Protein AF-A0A9D6L7P1-F1 (afdb_monomer_lite)

pLDDT: mean 80.68, std 12.13, range [49.91, 94.75]

Radius of gyration: 12.54 Å; chains: 1; bounding box: 30×26×32 Å

Foldseek 3Di:
DPQQLDEDEEAELVSLVVCVVVVHAYEHQPEPPRPCVPHDHPHYHVDPVRVVVVSVVVVVVVVVVVD

Secondary structure (DSSP, 8-state):
--GGG-EEEESSHHHHHHHHHTT-EEEEE--TT--TTS---SEEESSHHHHHHHHHHHHHHHHHT--

Sequence (67 aa):
MDLERSWMVGDSWKDVEAARAAGCRIIFVAGAHADAGTCKPERVAASLAEAAEMILREMRRRTAASG

Structure (mmCIF, N/CA/C/O backbone):
data_AF-A0A9D6L7P1-F1
#
_entry.id   AF-A0A9D6L7P1-F1
#
loop_
_atom_site.group_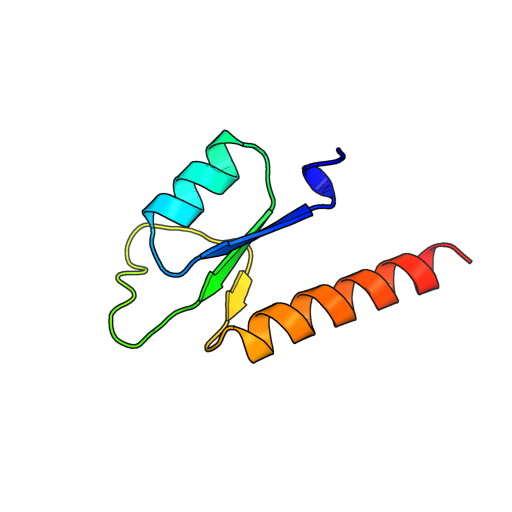PDB
_atom_site.id
_atom_site.type_symbol
_atom_site.label_atom_id
_atom_site.label_alt_id
_atom_site.label_comp_id
_atom_site.label_asym_id
_atom_site.label_entity_id
_atom_site.label_seq_id
_atom_site.pdbx_PDB_ins_code
_atom_site.Cartn_x
_atom_site.Cartn_y
_atom_site.Cartn_z
_atom_site.occupancy
_atom_site.B_iso_or_equiv
_atom_site.auth_seq_id
_atom_site.auth_comp_id
_atom_site.auth_asym_id
_atom_site.auth_atom_id
_atom_site.pdbx_PDB_model_num
ATOM 1 N N . MET A 1 1 ? -15.902 9.177 7.928 1.00 56.34 1 MET A N 1
ATOM 2 C CA . MET A 1 1 ? -15.064 8.137 7.297 1.00 56.34 1 MET A CA 1
ATOM 3 C C . MET A 1 1 ? -13.901 7.874 8.231 1.00 56.34 1 MET A C 1
ATOM 5 O O . MET A 1 1 ? -13.368 8.838 8.760 1.00 56.34 1 MET A O 1
ATOM 9 N N . ASP A 1 2 ? -13.577 6.610 8.490 1.00 67.44 2 ASP A N 1
ATOM 10 C CA . ASP A 1 2 ? -12.465 6.230 9.364 1.00 67.44 2 ASP A CA 1
ATOM 11 C C . ASP A 1 2 ? -11.270 5.848 8.482 1.00 67.44 2 ASP A C 1
ATOM 13 O O . ASP A 1 2 ? -11.227 4.770 7.878 1.00 67.44 2 ASP A O 1
ATOM 17 N N . LEU A 1 3 ? -10.361 6.805 8.314 1.00 65.19 3 LEU A N 1
ATOM 18 C CA . LEU A 1 3 ? -9.228 6.694 7.399 1.00 65.19 3 LEU A CA 1
ATOM 19 C C . LEU A 1 3 ? -8.190 5.681 7.901 1.00 65.19 3 LEU A C 1
ATOM 21 O O . LEU A 1 3 ? -7.553 5.016 7.090 1.00 65.19 3 LEU A O 1
ATOM 25 N N . GLU A 1 4 ? -8.117 5.453 9.214 1.00 67.00 4 GLU A N 1
ATOM 26 C CA . GLU A 1 4 ? -7.242 4.443 9.824 1.00 67.00 4 GLU A CA 1
ATOM 27 C C . GLU A 1 4 ? -7.698 3.009 9.500 1.00 67.00 4 GLU A C 1
ATOM 29 O O . GLU A 1 4 ? -6.911 2.055 9.532 1.00 67.00 4 GLU A O 1
ATOM 34 N N . ARG A 1 5 ? -8.982 2.833 9.161 1.00 74.44 5 ARG A N 1
ATOM 35 C CA . ARG A 1 5 ? -9.549 1.556 8.692 1.00 74.44 5 ARG A CA 1
ATOM 36 C C . ARG A 1 5 ? -9.629 1.448 7.172 1.00 74.44 5 ARG A C 1
ATOM 38 O O . ARG A 1 5 ? -10.006 0.388 6.669 1.00 74.44 5 ARG A O 1
ATOM 45 N N . SER A 1 6 ? -9.286 2.513 6.456 1.00 82.50 6 SER A N 1
ATOM 46 C CA . SER A 1 6 ? -9.365 2.578 5.000 1.00 82.50 6 SER A CA 1
ATOM 47 C C . SER A 1 6 ? -7.998 2.308 4.374 1.00 82.50 6 SER A C 1
ATOM 49 O O . SER A 1 6 ? -6.960 2.675 4.922 1.00 82.50 6 SER A O 1
ATOM 51 N N . TRP A 1 7 ? -8.005 1.642 3.221 1.00 88.25 7 TRP A N 1
ATOM 52 C CA . TRP A 1 7 ? -6.802 1.355 2.446 1.00 88.25 7 TRP A CA 1
ATOM 53 C C . TRP A 1 7 ? -6.807 2.174 1.166 1.00 88.25 7 TRP A C 1
ATOM 55 O O . TRP A 1 7 ? -7.770 2.133 0.402 1.00 88.25 7 TRP A O 1
ATOM 65 N N . MET A 1 8 ? -5.705 2.866 0.920 1.00 88.88 8 MET A N 1
ATOM 66 C CA . MET A 1 8 ? -5.355 3.392 -0.384 1.00 88.88 8 MET A CA 1
ATOM 67 C C . MET A 1 8 ? -4.544 2.339 -1.144 1.00 88.88 8 MET A C 1
ATOM 69 O O . MET A 1 8 ? -3.714 1.639 -0.562 1.00 88.88 8 MET A O 1
ATOM 73 N N . VAL A 1 9 ? -4.796 2.204 -2.442 1.00 90.69 9 VAL A N 1
ATOM 74 C CA . VAL A 1 9 ? -4.039 1.320 -3.334 1.00 90.69 9 VAL A CA 1
ATOM 75 C C . VAL A 1 9 ? -3.518 2.177 -4.477 1.00 90.69 9 VAL A C 1
ATOM 77 O O . VAL A 1 9 ? -4.310 2.856 -5.124 1.00 90.69 9 VAL A O 1
ATOM 80 N N . GLY A 1 10 ? -2.206 2.169 -4.698 1.00 88.94 10 GLY A N 1
ATOM 81 C CA . GLY A 1 10 ? -1.559 2.978 -5.733 1.00 88.94 10 GLY A CA 1
ATOM 82 C C . GLY A 1 10 ? -0.265 2.338 -6.217 1.00 88.94 10 GLY A C 1
ATOM 83 O O . GLY A 1 10 ? 0.288 1.473 -5.540 1.00 88.94 10 GLY A O 1
ATOM 84 N N . ASP A 1 11 ? 0.198 2.726 -7.396 1.00 87.31 11 ASP A N 1
ATOM 85 C CA . ASP A 1 11 ? 1.363 2.152 -8.081 1.00 87.31 11 ASP A CA 1
ATOM 86 C C . ASP A 1 11 ? 2.565 3.106 -8.121 1.00 87.31 11 ASP A C 1
ATOM 88 O O . ASP A 1 11 ? 3.653 2.723 -8.557 1.00 87.31 11 ASP A O 1
ATOM 92 N N . SER A 1 12 ? 2.405 4.336 -7.622 1.00 84.81 12 SER A N 1
ATOM 93 C CA . SER A 1 12 ? 3.459 5.346 -7.604 1.00 84.81 12 SER A CA 1
ATOM 94 C C . SER A 1 12 ? 3.896 5.736 -6.189 1.00 84.81 12 SER A C 1
ATOM 96 O O . SER A 1 12 ? 3.148 5.661 -5.212 1.00 84.81 12 SER A O 1
ATOM 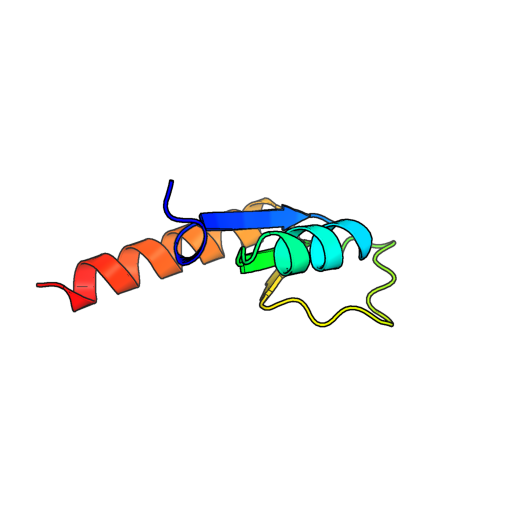98 N N . TRP A 1 13 ? 5.130 6.228 -6.065 1.00 83.69 13 TRP A N 1
ATOM 99 C CA . TRP A 1 13 ? 5.629 6.789 -4.805 1.00 83.69 13 TRP A CA 1
ATOM 100 C C . TRP A 1 13 ? 4.801 8.000 -4.337 1.00 83.69 13 TRP A C 1
ATOM 102 O O . TRP A 1 13 ? 4.706 8.250 -3.135 1.00 83.69 13 TRP A O 1
ATOM 112 N N . LYS A 1 14 ? 4.174 8.735 -5.270 1.00 84.94 14 LYS A N 1
ATOM 113 C CA . LYS A 1 14 ? 3.300 9.873 -4.956 1.00 84.94 14 LYS A CA 1
ATOM 114 C C . LYS A 1 14 ? 2.052 9.417 -4.216 1.00 84.94 14 LYS A C 1
ATOM 116 O O . LYS A 1 14 ? 1.624 10.104 -3.294 1.00 84.94 14 LYS A O 1
ATOM 121 N N . ASP A 1 15 ? 1.516 8.251 -4.572 1.00 85.69 15 ASP A N 1
ATOM 122 C CA . ASP A 1 15 ? 0.399 7.651 -3.848 1.00 85.69 15 ASP A CA 1
ATOM 123 C C . ASP A 1 15 ? 0.822 7.325 -2.415 1.00 85.69 15 ASP A C 1
ATOM 125 O O . ASP A 1 15 ? 0.111 7.648 -1.470 1.00 85.69 15 ASP A O 1
ATOM 129 N N . VAL A 1 16 ? 2.021 6.772 -2.211 1.00 84.31 16 VAL A N 1
ATOM 130 C CA . VAL A 1 16 ? 2.520 6.471 -0.855 1.00 84.31 16 VAL A CA 1
ATOM 131 C C . VAL A 1 16 ? 2.604 7.730 0.008 1.00 84.31 16 VAL A C 1
ATOM 133 O O . VAL A 1 16 ? 2.163 7.715 1.158 1.00 84.31 16 VAL A O 1
ATOM 136 N N . GLU A 1 17 ? 3.112 8.829 -0.542 1.00 86.62 17 GLU A N 1
ATOM 137 C CA . GLU A 1 17 ? 3.193 10.105 0.175 1.00 86.62 17 GLU A CA 1
ATOM 138 C C . GLU A 1 17 ? 1.813 10.739 0.402 1.00 86.62 17 GLU A C 1
ATOM 140 O O . GLU A 1 17 ? 1.546 11.247 1.491 1.00 86.62 17 GLU A O 1
ATOM 145 N N . ALA A 1 18 ? 0.902 10.653 -0.570 1.00 87.00 18 ALA A N 1
ATOM 146 C CA . ALA A 1 18 ? -0.463 11.155 -0.429 1.00 87.00 18 ALA A CA 1
ATOM 147 C C . ALA A 1 18 ? -1.244 10.396 0.654 1.00 87.00 18 ALA A C 1
ATOM 149 O O . ALA A 1 18 ? -1.903 11.016 1.489 1.00 87.00 18 ALA A O 1
ATOM 150 N N . ALA A 1 19 ? -1.129 9.066 0.695 1.00 85.31 19 ALA A N 1
ATOM 151 C CA . ALA A 1 19 ? -1.772 8.249 1.720 1.00 85.31 19 ALA A CA 1
ATOM 152 C C . ALA A 1 19 ? -1.238 8.594 3.110 1.00 85.31 19 ALA A C 1
ATOM 154 O O . ALA A 1 19 ? -2.023 8.793 4.035 1.00 85.31 19 ALA A O 1
ATOM 155 N N . ARG A 1 20 ? 0.085 8.748 3.245 1.00 84.69 20 ARG A N 1
ATOM 156 C CA . ARG A 1 20 ? 0.716 9.183 4.498 1.00 84.69 20 ARG A CA 1
ATOM 157 C C . ARG A 1 20 ? 0.233 10.556 4.942 1.00 84.69 20 ARG A C 1
ATOM 159 O O . ARG A 1 20 ? -0.125 10.713 6.105 1.00 84.69 20 ARG A O 1
ATOM 166 N N . ALA A 1 21 ? 0.191 11.527 4.031 1.00 86.19 21 ALA A N 1
ATOM 167 C CA . ALA A 1 21 ? -0.312 12.867 4.322 1.00 86.19 21 ALA A CA 1
ATOM 168 C C . ALA A 1 21 ? -1.787 12.845 4.762 1.00 86.19 21 ALA A C 1
ATOM 170 O O . ALA A 1 21 ? -2.190 13.637 5.610 1.00 86.19 21 ALA A O 1
ATOM 171 N N . ALA A 1 22 ? -2.575 11.909 4.229 1.00 84.62 22 ALA A N 1
ATOM 172 C CA . ALA A 1 22 ? -3.969 11.692 4.603 1.00 84.62 22 ALA A CA 1
ATOM 173 C C . ALA A 1 22 ? -4.159 10.834 5.873 1.00 84.62 22 ALA A C 1
ATOM 175 O O . ALA A 1 22 ? -5.300 10.603 6.273 1.00 84.62 22 ALA A O 1
ATOM 176 N N . GLY A 1 23 ? -3.086 10.316 6.486 1.00 83.25 23 GLY A N 1
ATOM 177 C CA . GLY A 1 23 ? -3.172 9.361 7.601 1.00 83.25 23 GLY A CA 1
ATOM 178 C C . GLY A 1 23 ? -3.811 8.019 7.216 1.00 83.25 23 GLY A C 1
ATOM 179 O O . GLY A 1 23 ? -4.301 7.292 8.076 1.00 83.25 23 GLY A O 1
ATOM 180 N N . CYS A 1 24 ? -3.846 7.708 5.920 1.00 82.81 24 CYS A N 1
ATOM 181 C CA . CYS A 1 24 ? -4.407 6.481 5.374 1.00 82.81 24 CYS A CA 1
ATOM 182 C C . CYS A 1 24 ? -3.343 5.396 5.271 1.00 82.81 24 CYS A C 1
ATOM 184 O O . CYS A 1 24 ? -2.157 5.671 5.064 1.00 82.81 24 CYS A O 1
ATOM 186 N N . ARG A 1 25 ? -3.800 4.145 5.316 1.00 88.00 25 ARG A N 1
ATOM 187 C CA . ARG A 1 25 ? -2.928 3.002 5.066 1.00 88.00 25 ARG A CA 1
ATOM 188 C C . ARG A 1 25 ? -2.745 2.777 3.578 1.00 88.00 25 ARG A C 1
ATOM 190 O O . ARG A 1 25 ? -3.705 2.971 2.835 1.00 88.00 25 ARG A O 1
ATOM 197 N N . ILE A 1 26 ? -1.566 2.341 3.129 1.00 90.62 26 ILE A N 1
ATOM 198 C CA . ILE A 1 26 ? -1.317 2.119 1.692 1.00 90.62 26 ILE A CA 1
ATOM 199 C C . ILE A 1 26 ? -0.770 0.737 1.340 1.00 90.62 26 ILE A C 1
ATOM 201 O O . ILE A 1 26 ? 0.185 0.241 1.945 1.00 90.62 26 ILE A O 1
ATOM 205 N N . ILE A 1 27 ? -1.364 0.151 0.298 1.00 91.44 27 ILE A N 1
ATOM 206 C CA . ILE A 1 27 ? -0.806 -0.975 -0.450 1.00 91.44 27 ILE A CA 1
ATOM 207 C C . ILE A 1 27 ? -0.224 -0.439 -1.755 1.00 91.44 27 ILE A C 1
ATOM 209 O O . ILE A 1 27 ? -0.943 0.096 -2.598 1.00 91.44 27 ILE A O 1
ATOM 213 N N . PHE A 1 28 ? 1.083 -0.594 -1.913 1.00 90.38 28 PHE A N 1
ATOM 214 C CA . PHE A 1 28 ? 1.794 -0.223 -3.124 1.00 90.38 28 PHE A CA 1
ATOM 215 C C . PHE A 1 28 ? 1.771 -1.377 -4.125 1.00 90.38 28 PHE A C 1
ATOM 217 O O . PHE A 1 28 ? 2.223 -2.477 -3.807 1.00 90.38 28 PHE A O 1
ATOM 224 N N . VAL A 1 29 ? 1.248 -1.150 -5.325 1.00 88.88 29 VAL A N 1
ATOM 225 C CA . VAL A 1 29 ? 1.251 -2.147 -6.395 1.00 88.88 29 VAL A CA 1
ATOM 226 C C . VAL A 1 29 ? 2.539 -1.989 -7.195 1.00 88.88 29 VAL A C 1
ATOM 228 O O . VAL A 1 29 ? 2.656 -1.105 -8.040 1.00 88.88 29 VAL A O 1
ATOM 231 N N . ALA A 1 30 ? 3.522 -2.840 -6.911 1.00 76.31 30 ALA A N 1
ATOM 232 C CA . ALA A 1 30 ? 4.810 -2.819 -7.585 1.00 76.31 30 ALA A CA 1
ATOM 233 C C . ALA A 1 30 ? 4.675 -3.417 -8.995 1.00 76.31 30 ALA A C 1
ATOM 235 O O . ALA A 1 30 ? 4.839 -4.618 -9.201 1.00 76.31 30 ALA A O 1
ATOM 236 N N . GLY A 1 31 ? 4.339 -2.572 -9.970 1.00 69.69 31 GLY A N 1
ATOM 237 C CA . GLY A 1 31 ? 4.437 -2.912 -11.388 1.00 69.69 31 GLY A CA 1
ATOM 238 C C . GLY A 1 31 ? 5.892 -2.956 -11.875 1.00 69.69 31 GLY A C 1
ATOM 239 O O . GLY A 1 31 ? 6.820 -2.578 -11.166 1.00 69.69 31 GLY A O 1
ATOM 240 N N . ALA A 1 32 ? 6.105 -3.350 -13.134 1.00 57.16 32 ALA A N 1
ATOM 241 C CA . ALA A 1 32 ? 7.442 -3.435 -13.741 1.00 57.16 32 ALA A CA 1
ATOM 242 C C . ALA A 1 32 ? 8.219 -2.095 -13.795 1.00 57.16 32 ALA A C 1
ATOM 244 O O . ALA A 1 32 ? 9.412 -2.101 -14.070 1.00 57.16 32 ALA A O 1
ATOM 245 N N . HIS A 1 33 ? 7.547 -0.962 -13.556 1.00 55.12 33 HIS A N 1
ATOM 246 C CA . HIS A 1 33 ? 8.116 0.396 -13.525 1.00 55.12 33 HIS A CA 1
ATOM 247 C C . HIS A 1 33 ? 8.062 1.040 -12.129 1.00 55.12 33 HIS A C 1
ATOM 249 O O . HIS A 1 33 ? 8.214 2.252 -11.989 1.00 55.12 33 HIS A O 1
ATOM 255 N N . ALA A 1 34 ? 7.812 0.248 -11.087 1.00 60.16 34 ALA A N 1
ATOM 256 C CA . ALA A 1 34 ? 7.771 0.748 -9.727 1.00 60.16 34 ALA A CA 1
ATOM 257 C C . ALA A 1 34 ? 9.181 1.113 -9.238 1.00 60.16 34 ALA A C 1
ATOM 259 O O . ALA A 1 34 ? 9.928 0.260 -8.758 1.00 60.16 34 ALA A O 1
ATOM 260 N N . ASP A 1 35 ? 9.523 2.399 -9.310 1.00 59.88 35 ASP A N 1
ATOM 261 C CA . ASP A 1 35 ? 10.676 2.981 -8.619 1.00 59.88 35 ASP A CA 1
ATOM 262 C C . ASP A 1 35 ? 10.391 3.021 -7.106 1.00 59.88 35 ASP A C 1
ATOM 264 O O . ASP A 1 35 ? 10.082 4.051 -6.506 1.00 59.88 35 ASP A O 1
ATOM 268 N N . ALA A 1 36 ? 10.454 1.852 -6.467 1.00 56.12 36 ALA A N 1
ATOM 269 C CA . ALA A 1 36 ? 10.238 1.689 -5.029 1.00 56.12 36 ALA A CA 1
ATOM 270 C C . ALA A 1 36 ? 11.380 2.285 -4.176 1.00 56.12 36 ALA A C 1
ATOM 272 O O . ALA A 1 36 ? 11.337 2.204 -2.950 1.00 56.12 36 ALA A O 1
ATOM 273 N N . GLY A 1 37 ? 12.407 2.870 -4.808 1.00 62.22 37 GLY A N 1
ATOM 274 C CA . GLY A 1 37 ? 13.700 3.201 -4.203 1.00 62.22 37 GLY A CA 1
ATOM 275 C C . GLY A 1 37 ? 13.660 4.164 -3.011 1.00 62.22 37 GLY A C 1
ATOM 276 O O . GLY A 1 37 ? 14.621 4.210 -2.247 1.00 62.22 37 GLY A O 1
ATOM 277 N N . THR A 1 38 ? 12.565 4.901 -2.804 1.00 61.94 38 THR A N 1
ATOM 278 C CA .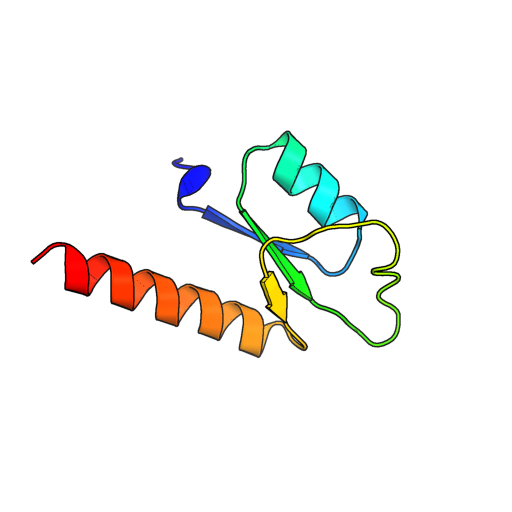 THR A 1 38 ? 12.461 5.915 -1.736 1.00 61.94 38 THR A CA 1
ATOM 279 C C . THR A 1 38 ? 11.199 5.845 -0.879 1.00 61.94 38 THR A C 1
ATOM 281 O O . THR A 1 38 ? 11.162 6.471 0.183 1.00 61.94 38 THR A O 1
ATOM 284 N N . CYS A 1 39 ? 10.176 5.073 -1.252 1.00 67.25 39 CYS A N 1
ATOM 285 C CA . CYS A 1 39 ? 8.935 4.991 -0.478 1.00 67.25 39 CYS A CA 1
ATOM 286 C C . CYS A 1 39 ? 8.912 3.752 0.440 1.00 67.25 39 CYS A C 1
ATOM 288 O O . CYS A 1 39 ? 9.302 2.663 0.030 1.00 67.25 39 CYS A O 1
ATOM 290 N N . LYS A 1 40 ? 8.422 3.892 1.686 1.00 75.62 40 LYS A N 1
ATOM 291 C CA . LYS A 1 40 ? 8.172 2.753 2.602 1.00 75.62 40 LYS A CA 1
ATOM 292 C C . LYS A 1 40 ? 6.659 2.522 2.751 1.00 75.62 40 LYS A C 1
ATOM 294 O O . LYS A 1 40 ? 6.078 3.057 3.703 1.00 75.62 40 LYS A O 1
ATOM 299 N N . PRO A 1 41 ? 6.004 1.824 1.809 1.00 82.25 41 PRO A N 1
ATOM 300 C CA . PRO A 1 41 ? 4.594 1.474 1.942 1.00 82.25 41 PRO A CA 1
ATOM 301 C C . PRO A 1 41 ? 4.392 0.442 3.061 1.00 82.25 41 PRO A C 1
ATOM 303 O O . PRO A 1 41 ? 5.317 -0.286 3.419 1.00 82.25 41 PRO A O 1
ATOM 306 N N . GLU A 1 42 ? 3.181 0.359 3.613 1.00 84.75 42 GLU A N 1
ATOM 307 C CA . GLU A 1 42 ? 2.859 -0.646 4.640 1.00 84.75 42 GLU A CA 1
ATOM 308 C C . GLU A 1 42 ? 2.770 -2.057 4.067 1.00 84.75 42 GLU A C 1
ATOM 310 O O . GLU A 1 42 ? 3.118 -3.033 4.736 1.00 84.75 42 GLU A O 1
ATOM 315 N N . ARG A 1 43 ? 2.277 -2.175 2.833 1.00 87.88 43 ARG A N 1
ATOM 316 C CA . ARG A 1 43 ? 2.246 -3.431 2.088 1.00 87.88 43 ARG A CA 1
ATOM 317 C C . ARG A 1 43 ? 2.640 -3.189 0.643 1.00 87.88 43 ARG A C 1
ATOM 319 O O . ARG A 1 43 ? 2.400 -2.113 0.102 1.00 87.88 43 ARG A O 1
ATOM 326 N N . VAL A 1 44 ? 3.198 -4.221 0.026 1.00 89.06 44 VAL A N 1
ATOM 327 C CA . VAL A 1 44 ? 3.475 -4.264 -1.408 1.00 89.06 44 VAL A CA 1
ATOM 328 C C . VAL A 1 44 ? 2.705 -5.437 -1.997 1.00 89.06 44 VAL A C 1
ATOM 330 O O . VAL A 1 44 ? 2.706 -6.515 -1.406 1.00 89.06 44 VAL A O 1
ATOM 333 N N . ALA A 1 45 ? 2.051 -5.217 -3.130 1.00 90.62 45 ALA A N 1
ATOM 334 C CA . ALA A 1 45 ? 1.375 -6.234 -3.921 1.00 90.62 45 ALA A CA 1
ATOM 335 C C . ALA A 1 45 ? 1.942 -6.228 -5.348 1.00 90.62 45 ALA A C 1
ATOM 337 O O . ALA A 1 45 ? 2.296 -5.178 -5.875 1.00 90.62 45 ALA A O 1
ATOM 338 N N . ALA A 1 46 ? 2.010 -7.382 -5.995 1.00 89.12 46 ALA A N 1
ATOM 339 C CA . ALA A 1 46 ? 2.414 -7.527 -7.392 1.00 89.12 46 ALA A CA 1
ATOM 340 C C . ALA A 1 46 ? 1.270 -7.213 -8.374 1.00 89.12 46 ALA A C 1
ATOM 3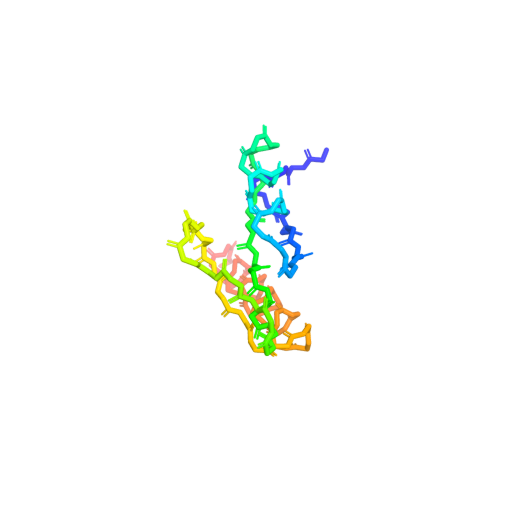42 O O . ALA A 1 46 ? 1.490 -7.075 -9.574 1.00 89.12 46 ALA A O 1
ATOM 343 N N . SER A 1 47 ? 0.028 -7.123 -7.889 1.00 90.19 47 SER A N 1
ATOM 344 C CA . SER A 1 47 ? -1.138 -6.771 -8.703 1.00 90.19 47 SER A CA 1
ATOM 345 C C . SER A 1 47 ? -2.270 -6.185 -7.862 1.00 90.19 47 SER A C 1
ATOM 347 O O . SER A 1 47 ? -2.328 -6.366 -6.643 1.00 90.19 47 SER A O 1
ATOM 349 N N . LEU A 1 48 ? -3.232 -5.540 -8.527 1.00 91.19 48 LEU A N 1
ATOM 350 C CA . LEU A 1 48 ? -4.457 -5.070 -7.878 1.00 91.19 48 LEU A CA 1
ATOM 351 C C . LEU A 1 48 ? -5.272 -6.224 -7.268 1.00 91.19 48 LEU A C 1
ATOM 353 O O . LEU A 1 48 ? -5.859 -6.065 -6.200 1.00 91.19 48 LEU A O 1
ATOM 357 N N . ALA A 1 49 ? -5.288 -7.391 -7.920 1.00 93.75 49 ALA A N 1
ATOM 358 C CA . ALA A 1 49 ? -5.985 -8.572 -7.413 1.00 93.75 49 ALA A CA 1
ATOM 359 C C . ALA A 1 49 ? -5.390 -9.045 -6.079 1.00 93.75 49 ALA A C 1
ATOM 361 O O . ALA A 1 49 ? -6.123 -9.315 -5.127 1.00 93.75 49 ALA A O 1
ATOM 362 N N . GLU A 1 50 ? -4.060 -9.072 -5.983 1.00 93.75 50 GLU A N 1
ATOM 363 C CA . GLU A 1 50 ? -3.372 -9.407 -4.738 1.00 93.75 50 GLU A CA 1
ATOM 364 C C . GLU A 1 50 ? -3.629 -8.352 -3.648 1.00 93.75 50 GLU A C 1
ATOM 366 O O . GLU A 1 50 ? -3.922 -8.706 -2.504 1.00 93.75 50 GLU A O 1
ATOM 371 N N . ALA A 1 51 ? -3.610 -7.059 -3.995 1.00 93.31 51 ALA A N 1
ATOM 372 C CA . ALA A 1 51 ? -3.946 -5.988 -3.055 1.00 93.31 51 ALA A CA 1
ATOM 373 C C . ALA A 1 51 ? -5.368 -6.153 -2.484 1.00 93.31 51 ALA A C 1
ATOM 375 O O . ALA A 1 51 ? -5.568 -6.071 -1.268 1.00 93.31 51 ALA A O 1
ATOM 376 N N . ALA A 1 52 ? -6.350 -6.454 -3.339 1.00 94.00 52 ALA A N 1
ATOM 377 C CA . ALA A 1 52 ? -7.722 -6.722 -2.914 1.00 94.00 52 ALA A CA 1
ATOM 378 C C . ALA A 1 52 ? -7.798 -7.936 -1.975 1.00 94.00 52 ALA A C 1
ATOM 380 O O . ALA A 1 52 ? -8.476 -7.890 -0.944 1.00 94.00 52 ALA A O 1
ATOM 381 N N . GLU A 1 53 ? -7.060 -9.006 -2.275 1.00 94.75 53 GLU A N 1
ATOM 382 C CA . GLU A 1 53 ? -7.015 -10.184 -1.415 1.00 94.75 53 GLU A CA 1
ATOM 383 C C . GLU A 1 53 ? -6.426 -9.869 -0.029 1.00 94.75 53 GLU A C 1
ATOM 385 O O . GLU A 1 53 ? -6.970 -10.311 0.990 1.00 94.75 53 GLU A O 1
ATOM 390 N N . MET A 1 54 ? -5.358 -9.069 0.039 1.00 93.00 54 MET A N 1
ATOM 391 C CA . MET A 1 54 ? -4.770 -8.624 1.308 1.00 93.00 54 MET A CA 1
ATOM 392 C C . MET A 1 54 ? -5.784 -7.859 2.167 1.00 93.00 54 MET A C 1
ATOM 394 O O . MET A 1 54 ? -5.910 -8.150 3.363 1.00 93.00 54 MET A O 1
ATOM 398 N N . ILE A 1 55 ? -6.543 -6.938 1.561 1.00 92.12 55 ILE A N 1
ATOM 399 C CA . ILE A 1 55 ? -7.590 -6.162 2.245 1.00 92.12 55 ILE A CA 1
ATOM 400 C C . ILE A 1 55 ? -8.675 -7.100 2.786 1.00 92.12 55 ILE A C 1
ATOM 402 O O . ILE A 1 55 ? -8.992 -7.061 3.977 1.00 92.12 55 ILE A O 1
ATOM 406 N N . LEU A 1 56 ? -9.195 -8.005 1.952 1.00 91.94 56 LEU A N 1
ATOM 407 C CA . LEU A 1 56 ? -10.243 -8.955 2.343 1.00 91.94 56 LEU A CA 1
ATOM 408 C C . LEU A 1 56 ? -9.787 -9.919 3.448 1.00 91.94 56 LEU A C 1
ATOM 410 O O . LEU A 1 56 ? -10.560 -10.260 4.348 1.00 91.94 56 LEU A O 1
ATOM 414 N N . ARG A 1 57 ? -8.534 -10.386 3.407 1.00 91.50 57 ARG A N 1
ATOM 415 C CA . ARG A 1 57 ? -7.946 -11.219 4.472 1.00 91.50 57 ARG A CA 1
ATOM 416 C C . ARG A 1 57 ? -7.826 -10.441 5.783 1.00 91.50 57 ARG A C 1
ATOM 418 O O . ARG A 1 57 ? -8.078 -10.998 6.850 1.00 91.50 57 ARG A O 1
ATOM 425 N N . GLU A 1 58 ? -7.445 -9.167 5.735 1.00 89.00 58 GLU A N 1
ATOM 426 C CA . GLU A 1 58 ? -7.366 -8.336 6.937 1.00 89.00 58 GLU A CA 1
ATOM 427 C C . GLU A 1 58 ? -8.742 -8.032 7.535 1.00 89.00 58 GLU A C 1
ATOM 429 O O . GLU A 1 58 ? -8.910 -8.173 8.747 1.00 89.00 58 GLU A O 1
ATOM 434 N N . MET A 1 59 ? -9.735 -7.705 6.706 1.00 86.75 59 MET A N 1
ATOM 435 C CA . MET A 1 59 ? -11.112 -7.493 7.161 1.00 86.75 59 MET A CA 1
ATOM 436 C C . MET A 1 59 ? -11.667 -8.729 7.873 1.00 86.75 59 MET A C 1
ATOM 438 O O . MET A 1 59 ? -12.156 -8.614 8.995 1.00 86.75 59 MET A O 1
ATOM 442 N N . ARG A 1 60 ? -11.490 -9.925 7.291 1.00 88.44 60 ARG A N 1
ATOM 443 C CA . ARG A 1 60 ? -11.916 -11.188 7.920 1.00 88.44 60 ARG A CA 1
ATOM 444 C C . ARG A 1 60 ? -11.259 -11.430 9.281 1.00 88.44 60 ARG A C 1
ATOM 446 O O . ARG A 1 60 ? -11.939 -11.846 10.214 1.00 88.44 60 ARG A O 1
ATOM 453 N N . ARG A 1 61 ? -9.959 -11.140 9.418 1.00 85.31 61 ARG A N 1
ATOM 454 C CA . ARG A 1 61 ? -9.239 -11.278 10.700 1.00 85.31 61 ARG A CA 1
ATOM 455 C C . ARG A 1 61 ? -9.777 -10.337 11.776 1.00 85.31 61 ARG A C 1
ATOM 457 O O . ARG A 1 61 ? -9.892 -10.745 12.924 1.00 85.31 61 ARG A O 1
ATOM 464 N N . ARG A 1 62 ? -10.126 -9.100 11.413 1.00 79.56 62 ARG A N 1
ATOM 465 C CA . ARG A 1 62 ? -10.688 -8.119 12.356 1.00 79.56 62 ARG A CA 1
ATOM 466 C C . ARG A 1 62 ? -12.077 -8.527 12.843 1.00 79.56 62 ARG A C 1
ATOM 468 O O . ARG A 1 62 ? -12.353 -8.404 14.031 1.00 79.56 62 ARG A O 1
ATOM 475 N N . THR A 1 63 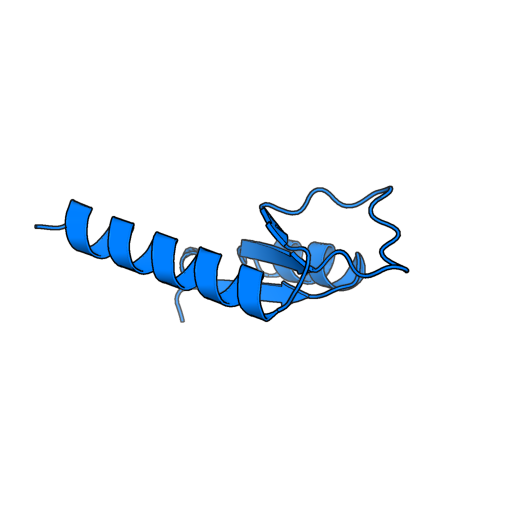? -12.920 -9.057 11.957 1.00 76.62 63 THR A N 1
ATOM 476 C CA . THR A 1 63 ? -14.244 -9.571 12.336 1.00 76.62 63 THR A CA 1
ATOM 477 C C . THR A 1 63 ? -14.134 -10.773 13.275 1.00 76.62 63 THR A C 1
ATOM 479 O O . THR A 1 63 ? -14.832 -10.815 14.279 1.00 76.62 63 THR A O 1
ATOM 482 N N . ALA A 1 64 ? -13.220 -11.710 13.000 1.00 73.06 64 ALA A N 1
ATOM 483 C CA . ALA A 1 64 ? -13.024 -12.904 13.826 1.00 73.06 64 ALA A CA 1
ATOM 484 C C . ALA A 1 64 ? -12.396 -12.625 15.206 1.00 73.06 64 ALA A C 1
ATOM 486 O O . ALA A 1 64 ? -12.570 -13.424 16.113 1.00 73.06 64 ALA A O 1
ATOM 487 N N . ALA A 1 65 ? -11.666 -11.518 15.371 1.00 61.97 65 ALA A N 1
ATOM 488 C CA . ALA A 1 65 ? -11.066 -11.118 16.649 1.00 61.97 65 ALA A CA 1
ATOM 489 C C . ALA A 1 65 ? -12.006 -10.279 17.539 1.00 61.97 65 ALA A C 1
ATOM 491 O O . ALA A 1 65 ? -11.616 -9.886 18.635 1.00 61.97 65 ALA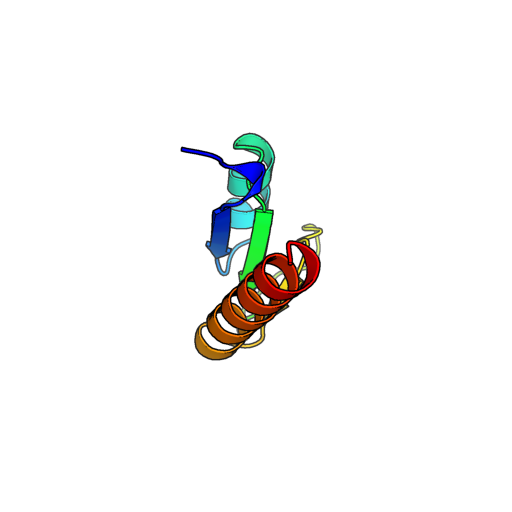 A O 1
ATOM 492 N N . SER A 1 66 ? -13.208 -9.959 17.049 1.00 60.12 66 SER A N 1
ATOM 493 C CA . SER A 1 66 ? -14.193 -9.118 17.744 1.00 60.12 66 SER A CA 1
ATOM 494 C C . SER A 1 66 ? -15.396 -9.911 18.281 1.00 60.12 66 SER A C 1
ATOM 496 O O . SER A 1 66 ? -16.356 -9.295 18.740 1.00 60.12 66 SER A O 1
ATOM 498 N N . GLY A 1 67 ? -15.369 -11.245 18.188 1.00 49.91 67 GLY A N 1
ATOM 499 C CA . GLY A 1 67 ? -16.390 -12.168 18.699 1.00 49.91 67 GLY A CA 1
ATOM 500 C C . GLY A 1 67 ? -15.762 -13.230 19.583 1.00 49.91 67 GLY A C 1
ATOM 501 O O . GLY A 1 67 ? -16.482 -13.715 20.479 1.00 49.91 67 GLY A O 1
#